Protein AF-A0A3P8S083-F1 (afdb_monomer)

Mean predicted aligned error: 16.17 Å

Solvent-accessible surface area (backbone atoms only — not comparable to full-atom values): 6018 Å² total; per-residue (Å²): 135,81,82,78,77,72,93,65,79,49,72,71,54,48,26,66,74,68,72,47,56,67,66,57,55,50,51,53,53,52,47,29,75,74,64,78,46,86,74,76,76,76,78,81,72,80,81,74,83,48,70,66,60,53,47,52,52,20,69,74,68,72,51,49,67,68,57,54,52,51,43,58,69,63,48,45,59,58,53,51,51,52,50,53,50,51,51,50,53,51,58,58,70,67,69,116

Sequence (96 aa):
IGKKKSEGSSCCQIVRKCRCSPSTVGYTLQKYRQTHSLEEKPRSERPRVSSELQQQWSNQTGVQYHCLRSYKAVKKPLINDRQSLAQRCWAQAHKN

Radius of gyration: 29.45 Å; Cα contacts (8 Å, |Δi|>4): 26; chains: 1; bounding box: 54×51×70 Å

Foldseek 3Di:
DDDPDPPDQDLVNCCVVVVDDSVVSVVQVVVCVVPVDSDDDPPDPDDDCDPVNQVVVCVVVVNHPVNVVVCCVPVVVVVVVVVVVVVVVVVVVPPD

Secondary structure (DSSP, 8-state):
-------PPPHHHHHHHHT--HHHHHHHHHHHHHHS--PPPPP-PPPP--HHHHHHHHHHHS--HHHHHHHHHHHHHHHHHHHHHHHHHHHHHT--

InterPro domains:
  IPR009057 Homedomain-like superfamily [SSF46689] (6-56)

Organism: Amphiprion percula (NCBI:txid161767)

pLDDT: mean 81.11, std 13.83, range [36.75, 95.69]

Structure (mmCIF, N/CA/C/O backbone):
data_AF-A0A3P8S083-F1
#
_entry.id   AF-A0A3P8S083-F1
#
loop_
_atom_site.group_PDB
_atom_site.id
_atom_site.type_symbol
_atom_site.label_atom_id
_atom_site.label_alt_id
_atom_site.label_comp_id
_atom_site.label_asym_id
_atom_site.label_entity_id
_atom_site.label_seq_id
_atom_site.pdbx_PDB_ins_code
_atom_site.Cartn_x
_atom_site.Cartn_y
_atom_site.Cartn_z
_atom_site.occupancy
_atom_site.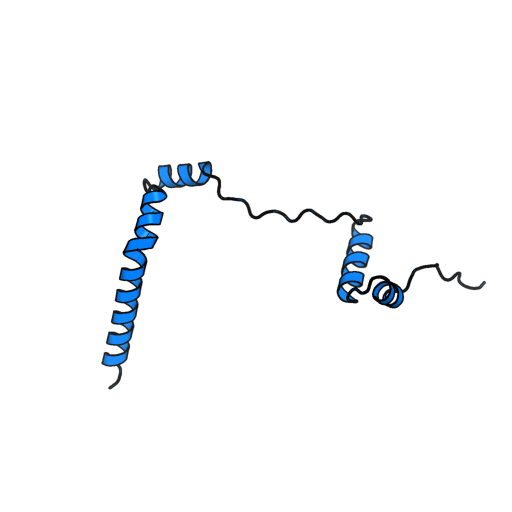B_iso_or_equiv
_atom_site.auth_seq_id
_atom_site.auth_comp_id
_atom_site.auth_asym_id
_atom_site.auth_atom_id
_atom_site.pdbx_PDB_model_num
ATOM 1 N N . ILE A 1 1 ? -27.670 -9.785 47.244 1.00 37.03 1 ILE A N 1
ATOM 2 C CA . ILE A 1 1 ? -27.119 -8.615 46.510 1.00 37.03 1 ILE A CA 1
ATOM 3 C C . ILE A 1 1 ? -26.845 -9.048 45.072 1.00 37.03 1 ILE A C 1
ATOM 5 O O . ILE A 1 1 ? -25.852 -9.714 44.805 1.00 37.03 1 ILE A O 1
ATOM 9 N N . GLY A 1 2 ? -27.802 -8.800 44.173 1.00 36.75 2 GLY A N 1
ATOM 10 C CA . GLY A 1 2 ? -27.700 -9.178 42.762 1.00 36.75 2 GLY A CA 1
ATOM 11 C C . GLY A 1 2 ? -26.750 -8.238 42.026 1.00 36.75 2 GLY A C 1
ATOM 12 O O . GLY A 1 2 ? -26.876 -7.019 42.137 1.00 36.75 2 GLY A O 1
ATOM 13 N N . LYS A 1 3 ? -25.773 -8.791 41.303 1.00 39.16 3 LYS A N 1
ATOM 14 C CA . LYS A 1 3 ? -24.836 -7.996 40.506 1.00 39.16 3 LYS A CA 1
ATOM 15 C C . LYS A 1 3 ? -25.610 -7.246 39.417 1.00 39.16 3 LYS A C 1
ATOM 17 O O . LYS A 1 3 ? -26.196 -7.877 38.540 1.00 39.16 3 LYS A O 1
ATOM 22 N N . LYS A 1 4 ? -25.611 -5.908 39.475 1.00 37.50 4 LYS A N 1
ATOM 23 C CA . LYS A 1 4 ? -26.072 -5.042 38.380 1.00 37.50 4 LYS A CA 1
ATOM 24 C C . LYS A 1 4 ? -25.302 -5.439 37.116 1.00 37.50 4 LYS A C 1
ATOM 26 O O . LYS A 1 4 ? -24.082 -5.289 37.076 1.00 37.50 4 LYS A O 1
ATOM 31 N N . LYS A 1 5 ? -25.995 -5.977 36.107 1.00 40.69 5 LYS A N 1
ATOM 32 C CA . LYS A 1 5 ? -25.445 -6.088 34.751 1.00 40.69 5 LYS A CA 1
ATOM 33 C C . LYS A 1 5 ? -25.221 -4.656 34.279 1.00 40.69 5 LYS A C 1
ATOM 35 O O . LYS A 1 5 ? -26.185 -3.910 34.151 1.00 40.69 5 LYS A O 1
ATOM 40 N N . SER A 1 6 ? -23.969 -4.256 34.095 1.00 49.16 6 SER A N 1
ATOM 41 C CA . SER A 1 6 ? -23.665 -3.029 33.370 1.00 49.16 6 SER A CA 1
ATOM 42 C C . SER A 1 6 ? -24.341 -3.116 32.001 1.00 49.16 6 SER A C 1
ATOM 44 O O . SER A 1 6 ? -24.239 -4.146 31.332 1.00 49.16 6 SER A O 1
ATOM 46 N N . GLU A 1 7 ? -25.056 -2.064 31.603 1.00 57.12 7 GLU A N 1
ATOM 47 C CA . GLU A 1 7 ? -25.686 -1.897 30.284 1.00 57.12 7 GLU A CA 1
ATOM 48 C C . GLU A 1 7 ? -24.621 -1.727 29.183 1.00 57.12 7 GLU A C 1
ATOM 50 O O . GLU A 1 7 ? -24.601 -0.772 28.415 1.00 57.12 7 GLU A O 1
ATOM 55 N N . GLY A 1 8 ? -23.664 -2.649 29.124 1.00 64.38 8 GLY A N 1
ATOM 56 C CA . GLY A 1 8 ? -22.704 -2.751 28.043 1.00 64.38 8 GLY A CA 1
ATOM 57 C C . GLY A 1 8 ? -23.323 -3.563 26.918 1.00 64.38 8 GLY A C 1
ATOM 58 O O . GLY A 1 8 ? -23.684 -4.724 27.112 1.00 64.38 8 GLY A O 1
ATOM 59 N N . SER A 1 9 ? -23.418 -2.976 25.725 1.00 76.50 9 SER A N 1
ATOM 60 C CA . SER A 1 9 ? -23.723 -3.754 24.523 1.00 76.50 9 SER A CA 1
ATOM 61 C C . SER A 1 9 ? -22.671 -4.855 24.356 1.00 76.50 9 SER A C 1
ATOM 63 O O . SER A 1 9 ? -21.469 -4.589 24.371 1.00 76.50 9 SER A O 1
ATOM 65 N N . SER A 1 10 ? -23.115 -6.102 24.198 1.00 84.69 10 SER A N 1
ATOM 66 C CA . SER A 1 10 ? -22.224 -7.226 23.887 1.00 84.69 10 SER A CA 1
ATOM 67 C C . SER A 1 10 ? -21.549 -7.006 22.528 1.00 84.69 10 SER A C 1
ATOM 69 O O . SER A 1 10 ? -22.172 -6.474 21.610 1.00 84.69 10 SER A O 1
ATOM 71 N N . CYS A 1 11 ? -20.307 -7.476 22.353 1.00 82.81 11 CYS A N 1
ATOM 72 C CA . CYS A 1 11 ? -19.603 -7.432 21.062 1.00 82.81 11 CYS A CA 1
ATOM 73 C C . CYS A 1 11 ? -20.477 -7.981 19.915 1.00 82.81 11 CYS A C 1
ATOM 75 O O . CYS A 1 11 ? -20.593 -7.360 18.861 1.00 82.81 11 CYS A O 1
ATOM 77 N N . CYS A 1 12 ? -21.207 -9.076 20.159 1.00 85.88 12 CYS A N 1
ATOM 78 C CA . CYS A 1 12 ? -22.127 -9.662 19.184 1.00 85.88 12 CYS A CA 1
ATOM 79 C C . CYS A 1 12 ? -23.314 -8.748 18.845 1.00 85.88 12 CYS A C 1
ATOM 81 O O . CYS A 1 12 ? -23.794 -8.760 17.714 1.00 85.88 12 CYS A O 1
ATOM 83 N N . GLN A 1 13 ? -23.809 -7.968 19.810 1.00 89.75 13 GLN A N 1
ATOM 84 C CA . GLN A 1 13 ? -24.884 -6.999 19.574 1.00 89.75 13 GLN A CA 1
ATOM 85 C C . GLN A 1 13 ? -24.379 -5.819 18.738 1.00 89.75 13 GLN A C 1
ATOM 87 O O . GLN A 1 13 ? -25.074 -5.382 17.823 1.00 89.75 13 GLN A O 1
ATOM 92 N N . ILE A 1 14 ? -23.152 -5.357 18.998 1.00 87.56 14 ILE A N 1
ATOM 93 C CA . ILE A 1 14 ? -22.508 -4.272 18.246 1.00 87.56 14 ILE A CA 1
ATOM 94 C C . ILE A 1 14 ? -22.277 -4.699 16.793 1.00 87.56 14 ILE A C 1
ATOM 96 O O . ILE A 1 14 ? -22.687 -3.988 15.882 1.00 87.56 14 ILE A O 1
ATOM 100 N N . VAL A 1 15 ? -21.718 -5.892 16.572 1.00 91.38 15 VAL A N 1
ATOM 101 C CA . VAL A 1 15 ? -21.519 -6.479 15.233 1.00 91.38 15 VAL A CA 1
ATOM 102 C C . VAL A 1 15 ? -22.821 -6.501 14.429 1.00 91.38 15 VAL A C 1
ATOM 104 O O . VAL A 1 15 ? -22.851 -6.045 13.288 1.00 91.38 15 VAL A O 1
ATOM 107 N N . ARG A 1 16 ? -23.924 -6.973 15.028 1.00 90.75 16 ARG A N 1
ATOM 108 C CA . ARG A 1 16 ? -25.233 -7.027 14.354 1.00 90.75 16 ARG A CA 1
ATOM 109 C C . ARG A 1 16 ? -25.793 -5.639 14.052 1.00 90.75 16 ARG A C 1
ATOM 111 O O . ARG A 1 16 ? -26.323 -5.426 12.967 1.00 90.75 16 ARG A O 1
ATOM 118 N N . LYS A 1 17 ? -25.678 -4.706 15.001 1.00 93.38 17 LYS A N 1
ATOM 119 C CA . LYS A 1 17 ? -26.208 -3.342 14.870 1.00 93.38 17 LYS A CA 1
ATOM 120 C C . LYS A 1 17 ? -25.440 -2.529 13.827 1.00 93.38 17 LYS A C 1
ATOM 122 O O . LYS A 1 17 ? -26.050 -1.835 13.025 1.00 93.38 17 LYS A O 1
ATOM 127 N N . CYS A 1 18 ? -24.115 -2.636 13.831 1.00 87.94 18 CYS A N 1
ATOM 128 C CA . CYS A 1 18 ? -23.222 -1.865 12.969 1.00 87.94 18 CYS A CA 1
ATOM 129 C C . CYS A 1 18 ? -22.897 -2.562 11.640 1.00 87.94 18 CYS A C 1
ATOM 131 O O . CYS A 1 18 ? -22.257 -1.950 10.792 1.00 87.94 18 CYS A O 1
ATOM 133 N N . ARG A 1 19 ? -23.320 -3.824 11.453 1.00 92.19 19 ARG A N 1
ATOM 134 C CA . ARG A 1 19 ? -23.026 -4.648 10.265 1.00 92.19 19 ARG A CA 1
ATOM 135 C C . ARG A 1 19 ? -21.532 -4.668 9.905 1.00 92.19 19 ARG A C 1
ATOM 137 O O . ARG A 1 19 ? -21.160 -4.612 8.738 1.00 92.19 19 ARG A O 1
ATOM 144 N N . CYS A 1 20 ? -20.676 -4.744 10.918 1.00 89.88 20 CYS A N 1
ATOM 145 C CA . CYS A 1 20 ? -19.220 -4.782 10.778 1.00 89.88 20 CYS A CA 1
ATOM 146 C C . CYS A 1 20 ? -18.656 -6.122 11.264 1.00 89.88 20 CYS A C 1
ATOM 148 O O . CYS A 1 20 ? -19.347 -6.886 11.936 1.00 89.88 20 CYS A O 1
ATOM 150 N N . SER A 1 21 ? -17.405 -6.443 10.923 1.00 93.12 21 SER A N 1
ATOM 151 C CA . SER A 1 21 ? -16.807 -7.706 11.363 1.00 93.12 21 SER A CA 1
ATOM 152 C C . SER A 1 21 ? -16.524 -7.698 12.877 1.00 93.12 21 SER A C 1
ATOM 154 O O . SER A 1 21 ? -16.220 -6.647 13.455 1.00 93.12 21 SER A O 1
ATOM 156 N N . PRO A 1 22 ? -16.533 -8.871 13.539 1.00 91.50 22 PRO A N 1
ATOM 157 C CA . PRO A 1 22 ? -16.110 -8.985 14.936 1.00 91.50 22 PRO A CA 1
ATOM 158 C C . PRO A 1 22 ? -14.692 -8.455 15.183 1.00 91.50 22 PRO A C 1
ATOM 160 O O . PRO A 1 22 ? -14.422 -7.893 16.242 1.00 91.50 22 PRO A O 1
ATOM 163 N N . SER A 1 23 ? -13.799 -8.587 14.194 1.00 93.12 23 SER A N 1
ATOM 164 C CA . SER A 1 23 ? -12.434 -8.060 14.265 1.00 93.12 23 SER A CA 1
ATOM 165 C C . SER A 1 23 ? -12.397 -6.531 14.313 1.00 93.12 23 SER A C 1
ATOM 167 O O . SER A 1 23 ? -11.640 -5.980 15.110 1.00 93.12 23 SER A O 1
ATOM 169 N N . THR A 1 24 ? -13.246 -5.839 13.544 1.00 92.25 24 THR A N 1
ATOM 170 C CA . THR A 1 24 ? -13.370 -4.375 13.607 1.00 92.25 24 THR A CA 1
ATOM 171 C C . THR A 1 24 ? -13.811 -3.927 14.995 1.00 92.25 24 THR A C 1
ATOM 173 O O . THR A 1 24 ? -13.167 -3.063 15.581 1.00 92.25 24 THR A O 1
ATOM 176 N N . VAL A 1 25 ? -14.855 -4.552 15.549 1.00 92.56 25 VAL A N 1
ATOM 177 C CA . VAL A 1 25 ? -15.361 -4.221 16.892 1.00 92.56 25 VAL A CA 1
ATOM 178 C C . VAL A 1 25 ? -14.310 -4.502 17.968 1.00 92.56 25 VAL A C 1
ATOM 180 O O . VAL A 1 25 ? -14.124 -3.698 18.880 1.00 92.56 25 VAL A O 1
ATOM 183 N N . GLY A 1 26 ? -13.591 -5.621 17.860 1.00 92.62 26 GLY A N 1
ATOM 184 C CA . GLY A 1 26 ? -12.505 -5.960 18.778 1.00 92.62 26 GLY A CA 1
ATOM 185 C C . GLY A 1 26 ? -11.393 -4.912 18.767 1.00 92.62 26 GLY A C 1
ATOM 186 O O . GLY A 1 26 ? -11.010 -4.410 19.825 1.00 92.62 26 GLY A O 1
ATOM 187 N N . TYR A 1 27 ? -10.934 -4.530 17.574 1.00 91.38 27 TYR A N 1
ATOM 188 C CA . TYR A 1 27 ? -9.901 -3.513 17.398 1.00 91.38 27 TYR A CA 1
ATOM 189 C C . TYR A 1 27 ? -10.326 -2.149 17.961 1.00 91.38 27 TYR A C 1
ATOM 191 O O . TYR A 1 27 ? -9.577 -1.536 18.724 1.00 91.38 27 TYR A O 1
ATOM 199 N N . THR A 1 28 ? -11.538 -1.680 17.648 1.00 89.88 28 THR A N 1
ATOM 200 C CA . THR A 1 28 ? -12.021 -0.372 18.121 1.00 89.88 28 THR A CA 1
ATOM 201 C C . THR A 1 28 ? -12.199 -0.340 19.636 1.00 89.88 28 THR A C 1
ATOM 203 O O . THR A 1 28 ? -11.808 0.637 20.273 1.00 89.88 28 THR A O 1
ATOM 206 N N . LEU A 1 29 ? -12.734 -1.409 20.236 1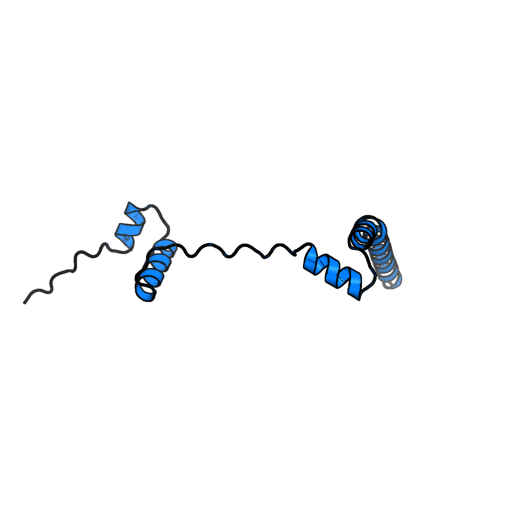.00 90.12 29 LEU A N 1
ATOM 207 C CA . LEU A 1 29 ? -12.883 -1.510 21.691 1.00 90.12 29 LEU A CA 1
ATOM 208 C C . LEU A 1 29 ? -11.529 -1.564 22.400 1.00 90.12 29 LEU A C 1
ATOM 210 O O . LEU A 1 29 ? -11.354 -0.913 23.429 1.00 90.12 29 LEU A O 1
ATOM 214 N N . GLN A 1 30 ? -10.571 -2.323 21.866 1.00 91.31 30 GLN A N 1
ATOM 215 C CA . GLN A 1 30 ? -9.222 -2.392 22.423 1.00 91.31 30 GLN A CA 1
ATOM 216 C C . GLN A 1 30 ? -8.538 -1.025 22.378 1.00 91.31 30 GLN A C 1
ATOM 218 O O . GLN A 1 30 ? -8.003 -0.583 23.393 1.00 91.31 30 GLN A O 1
ATOM 223 N N . LYS A 1 31 ? -8.613 -0.333 21.237 1.00 90.94 31 LYS A N 1
ATOM 224 C CA . LYS A 1 31 ? -8.073 1.019 21.072 1.00 90.94 31 LYS A CA 1
ATOM 225 C C . LYS A 1 31 ? -8.705 1.990 22.072 1.00 90.94 31 LYS A C 1
ATOM 227 O O . LYS A 1 31 ? -7.983 2.667 22.792 1.00 90.94 31 LYS A O 1
ATOM 232 N N . TYR A 1 32 ? -10.034 1.993 22.189 1.00 90.06 32 TYR A N 1
ATOM 233 C CA . TYR A 1 32 ? -10.746 2.867 23.125 1.00 90.06 32 TYR A CA 1
ATOM 234 C C . TYR A 1 32 ? -10.353 2.616 24.586 1.00 90.06 32 TYR A C 1
ATOM 236 O O . TYR A 1 32 ? -10.185 3.563 25.346 1.00 90.06 32 TYR A O 1
ATOM 244 N N . ARG A 1 33 ? -10.138 1.356 24.985 1.00 90.31 33 ARG A N 1
ATOM 245 C CA . ARG A 1 33 ? -9.645 1.024 26.334 1.00 90.31 33 ARG A CA 1
ATOM 246 C C . ARG A 1 33 ? -8.240 1.559 26.613 1.00 90.31 33 ARG A C 1
ATOM 248 O O . ARG A 1 33 ? -7.917 1.787 27.769 1.00 90.31 33 ARG A O 1
ATOM 255 N N . GLN A 1 34 ? -7.410 1.712 25.585 1.00 91.81 34 GLN A N 1
ATOM 256 C CA . GLN A 1 34 ? -6.034 2.191 25.718 1.00 91.81 34 GLN A CA 1
ATOM 257 C C . GLN A 1 34 ? -5.941 3.718 25.676 1.00 91.81 34 GLN A C 1
ATOM 259 O O . GLN A 1 34 ? -5.130 4.298 26.390 1.00 91.81 34 GLN A O 1
ATOM 264 N N . THR A 1 35 ? -6.738 4.368 24.827 1.00 90.81 35 THR A N 1
ATOM 265 C CA . THR A 1 35 ? -6.604 5.806 24.542 1.00 90.81 35 THR A CA 1
ATOM 266 C C . THR A 1 35 ? -7.743 6.655 25.094 1.00 90.81 35 THR A C 1
ATOM 268 O O . THR A 1 35 ? -7.658 7.876 25.016 1.00 90.81 35 THR A O 1
ATOM 271 N N . HIS A 1 36 ? -8.829 6.040 25.581 1.00 91.69 36 HIS A N 1
ATOM 272 C CA . HIS A 1 36 ? -10.096 6.701 25.934 1.00 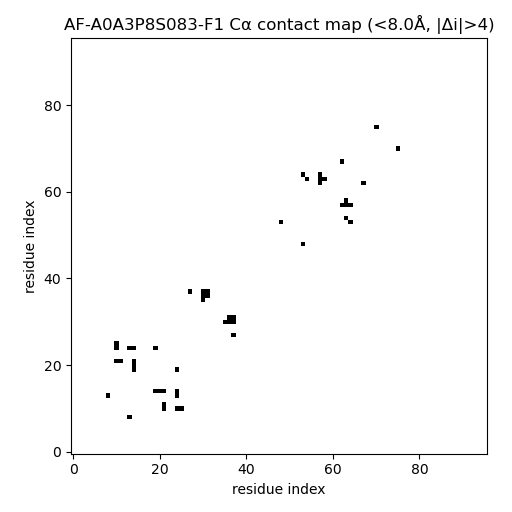91.69 36 HIS A CA 1
ATOM 273 C C . HIS A 1 36 ? -10.643 7.633 24.839 1.00 91.69 36 HIS A C 1
ATOM 275 O O . HIS A 1 36 ? -11.449 8.522 25.102 1.00 91.69 36 HIS A O 1
ATOM 281 N N . SER A 1 37 ? -10.226 7.411 23.592 1.00 87.31 37 SER A N 1
ATOM 282 C CA . SER A 1 37 ? -10.536 8.267 22.455 1.00 87.31 37 SER A CA 1
ATOM 283 C C . SER A 1 37 ? -10.975 7.426 21.265 1.00 87.31 37 SER A C 1
ATOM 285 O O . SER A 1 37 ? -10.356 6.408 20.936 1.00 87.31 37 SER A O 1
ATOM 287 N N . LEU A 1 38 ? -12.061 7.863 20.629 1.00 85.12 38 LEU A N 1
ATOM 288 C CA . LEU A 1 38 ? -12.576 7.290 19.386 1.00 85.12 38 LEU A CA 1
ATOM 289 C C . LEU A 1 38 ? -11.958 7.936 18.141 1.00 85.12 38 LEU A C 1
ATOM 291 O O . LEU A 1 38 ? -12.189 7.440 17.042 1.00 85.12 38 LEU A O 1
ATOM 295 N N . GLU A 1 39 ? -11.144 8.981 18.309 1.00 84.50 39 GLU A N 1
ATOM 296 C CA . GLU A 1 39 ? -10.538 9.716 17.201 1.00 84.50 39 GLU A CA 1
ATOM 297 C C . GLU A 1 39 ? -9.702 8.777 16.323 1.00 84.50 39 GLU A C 1
ATOM 299 O O . GLU A 1 39 ? -8.838 8.018 16.797 1.00 84.50 39 GLU A O 1
ATOM 304 N N . GLU A 1 40 ? -9.959 8.799 15.016 1.00 80.38 40 GLU A N 1
ATOM 305 C CA . GLU A 1 40 ? -9.100 8.114 14.061 1.00 80.38 40 GLU A CA 1
ATOM 306 C C . GLU A 1 40 ? -7.775 8.872 13.986 1.00 80.38 40 GLU A C 1
ATOM 308 O O . GLU A 1 40 ? -7.737 10.078 13.756 1.00 80.38 40 GLU A O 1
ATOM 313 N N . LYS A 1 41 ? -6.660 8.162 14.196 1.00 79.94 41 LYS A N 1
ATOM 314 C CA . LYS A 1 41 ? -5.354 8.776 13.980 1.00 79.94 41 LYS A CA 1
ATOM 315 C C . LYS A 1 41 ? -5.239 9.024 12.477 1.00 79.94 41 LYS A C 1
ATOM 317 O O . LYS A 1 41 ? -5.402 8.053 11.731 1.00 79.94 41 LYS A O 1
ATOM 322 N N . PRO A 1 42 ? -4.947 10.256 12.027 1.00 79.94 42 PRO A N 1
ATOM 323 C CA . PRO A 1 42 ? -4.778 10.510 10.609 1.00 79.94 42 P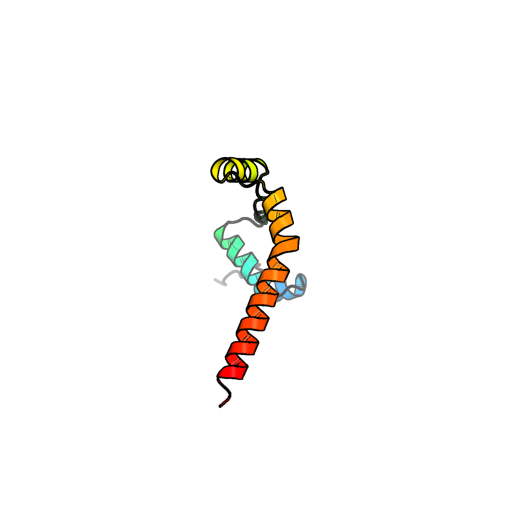RO A CA 1
ATOM 324 C C . PRO A 1 42 ? -3.720 9.554 10.069 1.00 79.94 42 PRO A C 1
ATOM 326 O O . PRO A 1 42 ? -2.680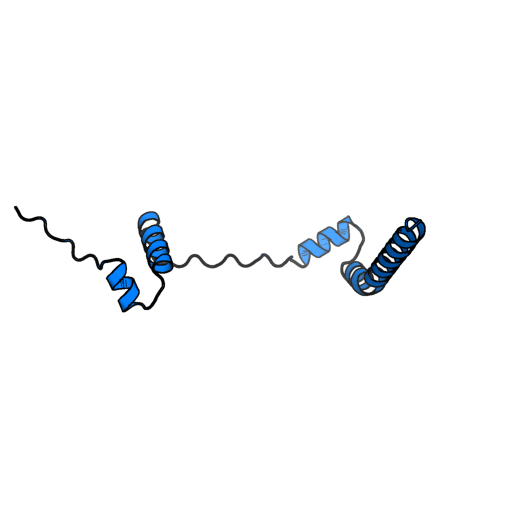 9.323 10.700 1.00 79.94 42 PRO A O 1
ATOM 329 N N . ARG A 1 43 ? -4.005 8.952 8.912 1.00 80.00 43 ARG A N 1
ATOM 330 C CA . ARG A 1 43 ? -3.003 8.150 8.217 1.00 80.00 43 ARG A CA 1
ATOM 331 C C . ARG A 1 43 ? -1.812 9.060 7.957 1.00 80.00 43 ARG A C 1
ATOM 333 O O . ARG A 1 43 ? -1.971 10.120 7.361 1.00 80.00 43 ARG A O 1
ATOM 340 N N . SER A 1 44 ? -0.631 8.653 8.416 1.00 79.81 44 SER A N 1
ATOM 341 C CA . SER A 1 44 ? 0.590 9.339 8.013 1.00 79.81 44 SER A CA 1
ATOM 342 C C . SER A 1 44 ? 0.702 9.182 6.505 1.00 79.81 44 SER A C 1
ATOM 344 O O . SER A 1 44 ? 0.859 8.063 6.011 1.00 79.81 44 SER A O 1
ATOM 346 N N . GLU A 1 45 ? 0.581 10.283 5.770 1.00 79.44 45 GLU A N 1
ATOM 347 C CA . GLU A 1 45 ? 0.858 10.255 4.344 1.00 79.44 45 GLU A CA 1
ATOM 348 C C . GLU A 1 45 ? 2.319 9.850 4.132 1.00 79.44 45 GLU A C 1
ATOM 350 O O . GLU A 1 45 ? 3.206 10.187 4.924 1.00 79.44 45 GLU A O 1
ATOM 355 N N . ARG A 1 46 ? 2.576 9.090 3.065 1.00 79.31 46 ARG A N 1
ATOM 356 C CA . ARG A 1 46 ? 3.945 8.784 2.656 1.00 79.31 46 ARG A CA 1
ATOM 357 C C . ARG A 1 46 ? 4.634 10.112 2.325 1.00 79.31 46 ARG A C 1
ATOM 359 O O . ARG A 1 46 ? 4.119 10.819 1.456 1.00 79.31 46 ARG A O 1
ATOM 366 N N . PRO A 1 47 ? 5.783 10.440 2.944 1.00 72.50 47 PRO A N 1
ATOM 367 C CA . PRO A 1 47 ? 6.500 11.664 2.626 1.00 72.50 47 PRO A CA 1
ATOM 368 C C . PRO A 1 47 ? 6.757 11.722 1.123 1.00 72.50 47 PRO A C 1
ATOM 370 O O 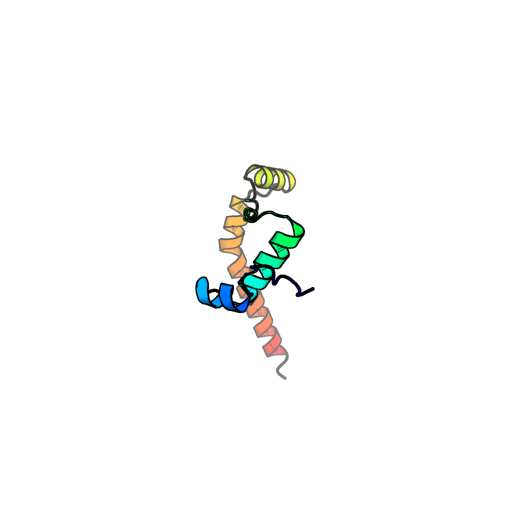. PRO A 1 47 ? 7.395 10.828 0.555 1.00 72.50 47 PRO A O 1
ATOM 373 N N . ARG A 1 48 ? 6.225 12.751 0.459 1.00 69.94 48 ARG A N 1
ATOM 374 C CA . ARG A 1 48 ? 6.658 13.057 -0.902 1.00 69.94 48 ARG A CA 1
ATOM 375 C C . ARG A 1 48 ? 8.121 13.456 -0.795 1.00 69.94 48 ARG A C 1
ATOM 377 O O . ARG A 1 48 ? 8.471 14.295 0.029 1.00 69.94 48 ARG A O 1
ATOM 384 N N . VAL A 1 49 ? 8.976 12.835 -1.601 1.00 65.56 49 VAL A N 1
ATOM 385 C CA . VAL A 1 49 ? 10.367 13.277 -1.715 1.00 65.56 49 VAL A CA 1
ATOM 386 C C . VAL A 1 49 ? 10.322 14.728 -2.194 1.00 65.56 49 VAL A C 1
ATOM 388 O O . VAL A 1 49 ? 9.830 14.979 -3.296 1.00 65.56 49 VAL A O 1
ATOM 391 N N . SER A 1 50 ? 10.766 15.669 -1.360 1.00 70.88 50 SER A N 1
ATOM 392 C CA . SER A 1 50 ? 10.787 17.085 -1.721 1.00 70.88 50 SER A CA 1
ATOM 393 C C . SER A 1 50 ? 11.770 17.313 -2.869 1.00 70.88 50 SER A C 1
ATOM 395 O O . SER A 1 50 ? 12.806 16.648 -2.964 1.00 70.88 50 SER A O 1
ATOM 397 N N . SER A 1 51 ? 11.444 18.259 -3.750 1.00 68.81 51 SER A N 1
ATOM 398 C CA . SER A 1 51 ? 12.359 18.743 -4.790 1.00 68.81 51 SER A CA 1
ATOM 399 C C . SER A 1 51 ? 13.690 19.208 -4.193 1.00 68.81 51 SER A C 1
ATOM 401 O O . SER A 1 51 ? 14.732 18.980 -4.792 1.00 68.81 51 SER A O 1
ATOM 403 N N . GLU A 1 52 ? 13.659 19.759 -2.978 1.00 73.56 52 GLU A N 1
ATOM 404 C CA . GLU A 1 52 ? 14.834 20.166 -2.201 1.00 73.56 52 GLU A CA 1
ATOM 405 C C . GLU A 1 52 ? 15.795 18.997 -1.937 1.00 73.56 52 GLU A C 1
ATOM 407 O O . GLU A 1 52 ? 16.984 19.074 -2.239 1.00 73.56 52 GLU A O 1
ATOM 412 N N . LEU A 1 53 ? 15.276 17.865 -1.442 1.00 72.31 53 LEU A N 1
ATOM 413 C CA . LEU A 1 53 ? 16.091 16.679 -1.186 1.00 72.31 53 LEU A CA 1
ATOM 414 C C . LEU A 1 53 ? 16.631 16.109 -2.504 1.00 72.31 53 LEU A C 1
ATOM 416 O O . LEU A 1 53 ? 17.786 15.704 -2.581 1.00 72.31 53 LEU A O 1
ATOM 420 N N . GLN A 1 54 ? 15.836 16.131 -3.575 1.00 69.31 54 GLN A N 1
ATOM 421 C CA . GLN A 1 54 ? 16.298 15.711 -4.903 1.00 69.31 54 GLN A CA 1
ATOM 422 C C . GLN A 1 54 ? 17.413 16.617 -5.438 1.00 69.31 54 GLN A C 1
ATOM 424 O O . GLN A 1 54 ? 18.375 16.114 -6.022 1.00 69.31 54 GLN A O 1
ATOM 429 N N . GLN A 1 55 ? 17.316 17.928 -5.213 1.00 71.19 55 GLN A N 1
ATOM 430 C CA . GLN A 1 55 ? 18.329 18.896 -5.615 1.00 71.19 55 GLN A CA 1
ATOM 431 C C . GLN A 1 55 ? 19.607 18.724 -4.794 1.00 71.19 55 GLN A C 1
ATOM 433 O O . GLN A 1 55 ? 20.689 18.700 -5.369 1.00 71.19 55 GLN A O 1
ATOM 438 N N . GLN A 1 56 ? 19.504 18.506 -3.482 1.00 77.69 56 GLN A N 1
ATOM 439 C CA . GLN A 1 56 ? 20.655 18.240 -2.618 1.00 77.69 56 GLN A CA 1
ATOM 440 C C . GLN A 1 56 ? 21.425 16.989 -3.064 1.00 77.69 56 GLN A C 1
ATOM 442 O O . GLN A 1 56 ? 22.647 17.029 -3.205 1.00 77.69 56 GLN A O 1
ATOM 447 N N . TRP A 1 57 ? 20.719 15.892 -3.351 1.00 71.88 57 TRP A N 1
ATOM 448 C CA . TRP A 1 57 ? 21.340 14.671 -3.872 1.00 71.88 57 TRP A CA 1
ATOM 449 C C . TRP A 1 57 ? 21.944 14.875 -5.267 1.00 71.88 57 TRP A C 1
ATOM 451 O O . TRP A 1 57 ? 23.030 14.361 -5.543 1.00 71.88 57 TRP A O 1
ATOM 461 N N . SER A 1 58 ? 21.284 15.650 -6.133 1.00 74.00 58 SER A N 1
ATOM 462 C CA . SER A 1 58 ? 21.810 15.991 -7.463 1.00 74.00 58 SER A CA 1
ATOM 463 C C . SER A 1 58 ? 23.078 16.845 -7.361 1.00 74.00 58 SER A C 1
ATOM 465 O O . SER A 1 58 ? 24.040 16.588 -8.076 1.00 74.00 58 SER A O 1
ATOM 467 N N . ASN A 1 59 ? 23.129 17.795 -6.425 1.00 76.44 59 ASN A N 1
ATOM 468 C CA . ASN A 1 59 ? 24.302 18.633 -6.165 1.00 76.44 59 ASN A CA 1
ATOM 469 C C . ASN A 1 59 ? 25.471 17.820 -5.587 1.00 76.44 59 ASN A C 1
ATOM 471 O O . ASN A 1 59 ? 26.622 18.091 -5.909 1.00 76.44 59 ASN A O 1
ATOM 475 N N . GLN A 1 60 ? 25.186 16.802 -4.768 1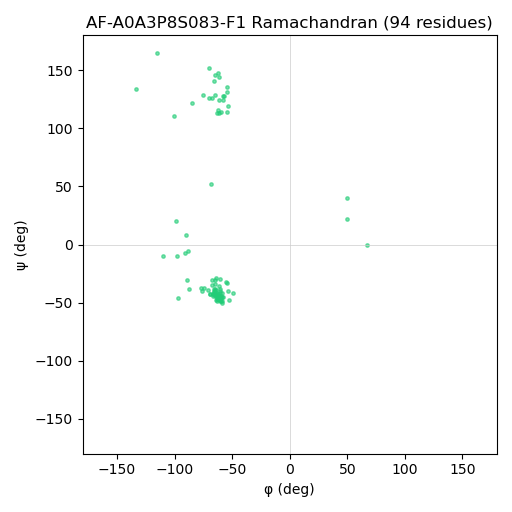.00 76.25 60 GLN A N 1
ATOM 476 C CA . GLN A 1 60 ? 26.208 15.925 -4.191 1.00 76.25 60 GLN A CA 1
ATOM 477 C C . GLN A 1 60 ? 26.779 14.923 -5.204 1.00 76.25 60 GLN A C 1
ATOM 479 O O . GLN A 1 60 ? 27.964 14.607 -5.163 1.00 76.25 60 GLN A O 1
ATOM 484 N N . THR A 1 61 ? 25.941 14.396 -6.097 1.00 73.69 61 THR A N 1
ATOM 485 C CA . THR A 1 61 ? 26.342 13.361 -7.068 1.00 73.69 61 THR A CA 1
ATOM 486 C C . THR A 1 61 ? 26.682 13.919 -8.449 1.00 73.69 61 THR A C 1
ATOM 488 O O . THR A 1 61 ? 27.180 13.183 -9.296 1.00 73.69 61 THR A O 1
ATOM 491 N N . GLY A 1 62 ? 26.394 15.198 -8.705 1.00 76.31 62 GLY A N 1
ATOM 492 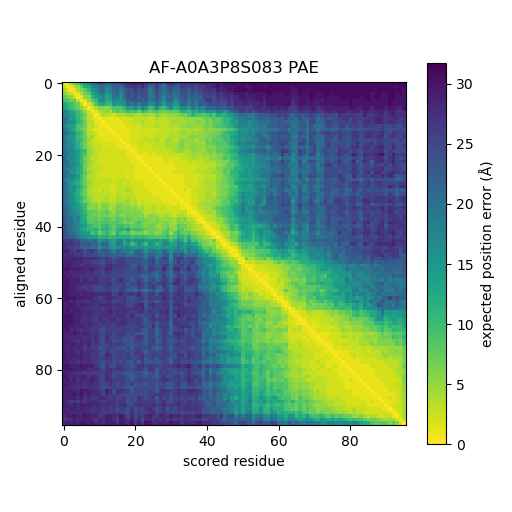C CA . GLY A 1 62 ? 26.504 15.837 -10.020 1.00 76.31 62 GLY A CA 1
ATOM 493 C C . GLY A 1 62 ? 25.501 15.313 -11.056 1.00 76.31 62 GLY A C 1
ATOM 494 O O . GLY A 1 62 ? 25.495 15.772 -12.198 1.00 76.31 62 GLY A O 1
ATOM 495 N N . VAL A 1 63 ? 24.644 14.351 -10.693 1.00 74.88 63 VAL A N 1
ATOM 496 C CA . VAL A 1 63 ? 23.702 13.720 -11.617 1.00 74.88 63 VAL A CA 1
ATOM 497 C C . VAL A 1 63 ? 22.320 14.321 -11.430 1.00 74.88 63 VAL A C 1
ATOM 499 O O . VAL A 1 63 ? 21.629 14.053 -10.451 1.00 74.88 63 VAL A O 1
ATOM 502 N N . GLN A 1 64 ? 21.883 15.083 -12.429 1.00 76.50 64 GLN A N 1
ATOM 503 C CA . GLN A 1 64 ? 20.548 15.668 -12.430 1.00 76.50 64 GLN A CA 1
ATOM 504 C C . GLN A 1 64 ? 19.458 14.595 -12.522 1.00 76.50 64 GLN A C 1
ATOM 506 O O . GLN A 1 64 ? 19.550 13.644 -13.306 1.00 76.50 64 GLN A O 1
ATOM 511 N N . TYR A 1 65 ? 18.362 14.791 -11.788 1.00 72.50 65 TYR A N 1
ATOM 512 C CA . TYR A 1 65 ? 17.223 13.869 -11.772 1.00 72.50 65 TYR A CA 1
ATOM 513 C C . TYR A 1 65 ? 16.662 13.567 -13.172 1.00 72.50 65 TYR A C 1
ATOM 515 O O . TYR A 1 65 ? 16.356 12.416 -13.486 1.00 72.50 65 TYR A O 1
ATOM 523 N N . HIS A 1 66 ? 16.582 14.571 -14.052 1.00 74.75 66 HIS A N 1
ATOM 524 C CA . HIS A 1 66 ? 16.156 14.370 -15.441 1.00 74.75 66 HIS A CA 1
ATOM 525 C C . HIS A 1 66 ? 17.097 13.437 -16.211 1.00 74.75 66 HIS A C 1
ATOM 527 O O . HIS A 1 66 ? 16.626 12.609 -16.987 1.00 74.75 66 HIS A O 1
ATOM 533 N N . CYS A 1 67 ? 18.404 13.499 -15.946 1.00 76.62 67 CYS A N 1
ATOM 534 C CA . CYS A 1 67 ? 19.385 12.591 -16.534 1.00 76.62 67 CYS A CA 1
ATOM 535 C C . CYS A 1 67 ? 19.151 11.149 -16.058 1.00 76.62 67 CYS A C 1
ATOM 537 O O . CYS A 1 67 ? 19.083 10.232 -16.878 1.00 76.62 67 CYS A O 1
ATOM 539 N N . LEU A 1 68 ? 18.907 10.942 -14.757 1.00 77.75 68 LEU A N 1
ATOM 540 C CA . LEU A 1 68 ? 18.534 9.626 -14.222 1.00 77.75 68 LEU A CA 1
ATOM 541 C C . LEU A 1 68 ? 17.225 9.122 -14.824 1.00 77.75 68 LEU A C 1
ATOM 543 O O . LEU A 1 68 ? 17.137 7.959 -15.209 1.00 77.75 68 LEU A O 1
ATOM 547 N N . ARG A 1 69 ? 16.208 9.976 -14.938 1.00 81.94 69 ARG A N 1
ATOM 548 C CA . ARG A 1 69 ? 14.911 9.603 -15.508 1.00 81.94 69 ARG A CA 1
ATOM 549 C C . ARG A 1 69 ? 15.052 9.169 -16.969 1.00 81.94 69 ARG A C 1
ATOM 551 O O . ARG A 1 69 ? 14.569 8.094 -17.322 1.00 81.94 69 ARG A O 1
A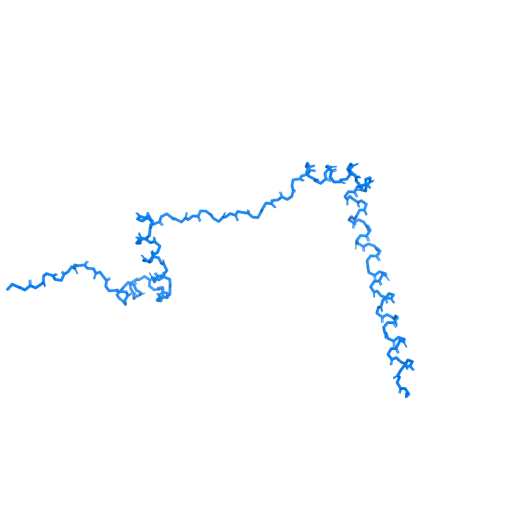TOM 558 N N . SER A 1 70 ? 15.779 9.938 -17.778 1.00 84.06 70 SER A N 1
ATOM 559 C CA . SER A 1 70 ? 16.070 9.609 -19.179 1.00 84.06 70 SER A CA 1
ATOM 560 C C . SER A 1 70 ? 16.907 8.335 -19.309 1.00 84.06 70 SER A C 1
ATOM 562 O O . SER A 1 70 ? 16.572 7.448 -20.091 1.00 84.06 70 SER A O 1
ATOM 564 N N . TYR A 1 71 ? 17.940 8.167 -18.481 1.00 85.31 71 TYR A N 1
ATOM 565 C CA . TYR A 1 71 ? 18.734 6.938 -18.431 1.00 85.31 71 TYR A CA 1
ATOM 566 C C . TYR A 1 71 ? 17.870 5.714 -18.097 1.00 85.31 71 TYR A C 1
ATOM 568 O O . TYR A 1 71 ? 17.982 4.670 -18.739 1.00 85.31 71 TYR A O 1
ATOM 576 N N . LYS A 1 72 ? 16.980 5.824 -17.106 1.00 85.56 72 LYS A N 1
ATOM 577 C CA . LYS A 1 72 ? 16.102 4.727 -16.683 1.00 85.56 72 LYS A CA 1
ATOM 578 C C . LYS A 1 72 ? 15.062 4.374 -17.749 1.00 85.56 72 LYS A C 1
ATOM 580 O O . LYS A 1 72 ? 14.691 3.211 -17.819 1.00 85.56 72 LYS A O 1
ATOM 585 N N . ALA A 1 73 ? 14.619 5.329 -18.561 1.00 84.81 73 ALA A N 1
ATOM 586 C CA . ALA A 1 73 ? 13.706 5.062 -19.669 1.00 84.81 73 ALA A CA 1
ATOM 587 C C . ALA A 1 73 ? 14.419 4.414 -20.868 1.00 84.81 73 ALA A C 1
ATOM 589 O O . ALA A 1 73 ? 13.888 3.488 -21.468 1.00 84.81 73 ALA A O 1
ATOM 590 N N . VAL A 1 74 ? 15.635 4.866 -21.192 1.00 87.88 74 VAL A N 1
ATOM 591 C CA . VAL A 1 74 ? 16.319 4.486 -22.440 1.00 87.88 74 VAL A CA 1
ATOM 592 C C . VAL A 1 74 ? 17.314 3.340 -22.251 1.00 87.88 74 VAL A C 1
ATOM 594 O O . VAL A 1 74 ? 17.349 2.401 -23.039 1.00 87.88 74 VAL A O 1
ATOM 597 N N . LYS A 1 75 ? 18.159 3.393 -21.217 1.00 88.00 75 LYS A N 1
ATOM 598 C CA . LYS A 1 75 ? 19.277 2.449 -21.046 1.00 88.00 75 LYS A CA 1
ATOM 599 C C . LYS A 1 75 ? 18.897 1.198 -20.264 1.00 88.00 75 LYS A C 1
ATOM 601 O O . LYS A 1 75 ? 19.466 0.143 -20.522 1.00 88.00 75 LYS A O 1
ATOM 606 N N . LYS A 1 76 ? 17.946 1.279 -19.327 1.00 88.75 76 LYS A N 1
ATOM 607 C CA . LYS A 1 76 ? 17.532 0.099 -18.547 1.00 88.75 76 LYS A CA 1
ATOM 608 C C . LYS A 1 76 ? 16.972 -1.042 -19.399 1.00 88.75 76 LYS A C 1
ATOM 610 O O . LYS A 1 76 ? 17.390 -2.164 -19.127 1.00 88.75 76 LYS A O 1
ATOM 615 N N . PRO A 1 77 ? 16.077 -0.807 -20.381 1.00 91.94 77 PRO A N 1
ATOM 616 C CA . PRO A 1 77 ? 15.582 -1.895 -21.222 1.00 91.94 77 PRO A CA 1
ATOM 617 C C . PRO A 1 77 ? 16.732 -2.606 -21.941 1.00 91.94 77 PRO A C 1
ATOM 619 O O . PRO A 1 77 ? 16.867 -3.815 -21.834 1.00 91.94 77 PRO A O 1
ATOM 622 N N . LEU A 1 78 ? 17.663 -1.837 -22.517 1.00 91.94 78 LEU A N 1
ATOM 623 C CA . LEU A 1 78 ? 18.835 -2.375 -23.215 1.00 91.94 78 LEU A CA 1
ATOM 624 C C . LEU A 1 78 ? 19.746 -3.218 -22.308 1.00 91.94 78 LEU A C 1
ATOM 626 O O . LEU A 1 78 ? 20.270 -4.249 -22.727 1.00 91.94 78 LEU A O 1
ATOM 630 N N . ILE A 1 79 ? 19.952 -2.789 -21.060 1.00 92.12 79 ILE A N 1
ATOM 631 C CA . ILE A 1 79 ? 20.740 -3.552 -20.080 1.00 92.12 79 ILE A CA 1
ATOM 632 C C . ILE A 1 79 ? 20.019 -4.852 -19.715 1.00 92.12 79 ILE A C 1
ATOM 634 O O . ILE A 1 79 ? 20.658 -5.900 -19.646 1.00 92.12 79 ILE A O 1
ATOM 638 N N . ASN A 1 80 ? 18.703 -4.792 -19.513 1.00 93.56 80 ASN A N 1
ATOM 639 C CA . ASN A 1 80 ? 17.889 -5.955 -19.184 1.00 93.56 80 ASN A CA 1
ATOM 640 C C . ASN A 1 80 ? 17.874 -6.981 -20.326 1.00 93.56 80 ASN A C 1
ATOM 642 O O . ASN A 1 80 ? 18.066 -8.170 -20.085 1.00 93.56 80 ASN A O 1
ATOM 646 N N . ASP A 1 81 ? 17.734 -6.524 -21.570 1.00 94.38 81 ASP A N 1
ATOM 647 C CA . ASP A 1 81 ? 17.753 -7.390 -22.751 1.00 94.38 81 ASP A CA 1
ATOM 648 C C . ASP A 1 81 ? 19.115 -8.061 -22.921 1.00 94.38 81 ASP A C 1
ATOM 650 O O . ASP A 1 81 ? 19.195 -9.271 -23.142 1.00 94.38 81 ASP A O 1
ATOM 654 N N . ARG A 1 82 ? 20.204 -7.309 -22.719 1.00 95.69 82 ARG A N 1
ATOM 655 C CA . ARG A 1 82 ? 21.565 -7.859 -22.731 1.00 95.69 82 ARG A CA 1
ATOM 656 C C . ARG A 1 82 ? 21.759 -8.919 -21.647 1.00 95.69 82 ARG A C 1
ATOM 658 O O . ARG A 1 82 ? 22.383 -9.944 -21.910 1.00 95.69 82 ARG A O 1
ATOM 665 N N . GLN A 1 83 ? 21.238 -8.690 -20.443 1.00 95.56 83 GLN A N 1
ATOM 666 C CA . GLN A 1 83 ? 21.303 -9.660 -19.348 1.00 95.56 83 GLN A CA 1
ATOM 667 C C . GLN A 1 83 ? 20.474 -10.909 -19.649 1.00 95.56 83 GLN A C 1
ATOM 669 O O . GLN A 1 83 ? 20.968 -12.018 -19.461 1.00 95.56 83 GLN A O 1
ATOM 674 N N . SER A 1 84 ? 19.256 -10.748 -20.169 1.00 94.94 84 SER A N 1
ATOM 675 C CA . SER A 1 84 ? 18.399 -11.871 -20.555 1.00 94.94 84 SER A CA 1
ATOM 676 C C . SER A 1 84 ? 19.038 -12.710 -21.662 1.00 94.94 84 SER A C 1
ATOM 678 O O . SER A 1 84 ? 19.048 -13.938 -21.579 1.00 94.94 84 SER A O 1
ATOM 680 N N . LEU A 1 85 ? 19.641 -12.068 -22.666 1.00 95.69 85 LEU A N 1
ATOM 681 C CA . LEU A 1 85 ? 20.373 -12.761 -23.722 1.00 95.69 85 LEU A CA 1
ATOM 682 C C . LEU A 1 85 ? 21.581 -13.513 -23.159 1.00 95.69 85 LEU A C 1
ATOM 684 O O . LEU A 1 85 ? 21.748 -14.691 -23.453 1.00 95.69 85 LEU A O 1
ATOM 688 N N . ALA A 1 86 ? 22.383 -12.871 -22.305 1.00 93.88 86 ALA A N 1
ATOM 689 C CA . ALA A 1 86 ? 23.528 -13.516 -21.668 1.00 93.88 86 ALA A CA 1
ATOM 690 C C . ALA A 1 86 ? 23.109 -14.743 -20.840 1.00 93.88 86 ALA A C 1
ATOM 692 O O . ALA A 1 86 ? 23.745 -15.789 -20.938 1.00 93.88 86 ALA A O 1
ATOM 693 N N . GLN A 1 87 ? 22.008 -14.649 -20.089 1.00 93.38 87 GLN A N 1
ATOM 694 C CA . GLN A 1 87 ? 21.443 -15.776 -19.341 1.00 93.38 87 GLN A CA 1
ATOM 695 C C . GLN A 1 87 ? 21.004 -16.918 -20.262 1.00 93.38 87 GLN A C 1
ATOM 697 O O . GLN A 1 87 ? 21.297 -18.077 -19.977 1.00 93.38 87 GLN A O 1
ATOM 702 N N . ARG A 1 88 ? 20.333 -16.610 -21.379 1.00 95.19 88 ARG A N 1
ATOM 703 C CA . ARG A 1 88 ? 19.923 -17.618 -22.371 1.00 95.19 88 ARG A CA 1
ATOM 704 C C . ARG A 1 88 ? 21.126 -18.302 -23.013 1.00 95.19 88 ARG A C 1
ATOM 706 O O . ARG A 1 88 ? 21.143 -19.526 -23.088 1.00 95.19 88 ARG A O 1
ATOM 713 N N . CYS A 1 89 ? 22.132 -17.530 -23.425 1.00 92.44 89 CYS A N 1
ATOM 714 C CA . CYS A 1 89 ? 23.370 -18.063 -23.992 1.00 92.44 89 CYS A CA 1
ATOM 715 C C . CYS A 1 89 ? 24.078 -18.986 -22.999 1.00 92.44 89 CYS A C 1
ATOM 717 O O . CYS A 1 89 ? 24.504 -20.077 -23.366 1.00 92.44 89 CYS A O 1
ATOM 719 N N . TRP A 1 90 ? 24.154 -18.578 -21.731 1.00 93.06 90 TRP A N 1
ATOM 720 C CA . TRP A 1 90 ? 24.750 -19.390 -20.678 1.00 93.06 90 TRP A CA 1
ATOM 721 C C . TRP A 1 90 ? 23.971 -20.696 -20.466 1.00 93.06 90 TRP A C 1
ATOM 723 O O . TRP A 1 90 ? 24.547 -21.778 -20.523 1.00 93.06 90 TRP A O 1
ATOM 733 N N . ALA A 1 91 ? 22.644 -20.625 -20.343 1.00 89.94 91 ALA A N 1
ATOM 734 C CA . ALA A 1 91 ? 21.794 -21.808 -20.208 1.00 89.94 91 ALA A CA 1
ATOM 735 C C . ALA A 1 91 ? 21.886 -22.764 -21.412 1.00 89.94 91 ALA A C 1
ATOM 737 O O . ALA A 1 91 ? 21.707 -23.965 -21.251 1.00 89.94 91 ALA A O 1
ATOM 738 N N . GLN A 1 92 ? 22.153 -22.254 -22.617 1.00 86.56 92 GLN A N 1
ATOM 739 C CA . GLN A 1 92 ? 22.364 -23.079 -23.807 1.00 86.56 92 GLN A CA 1
ATOM 740 C C . GLN A 1 92 ? 23.753 -23.728 -23.835 1.00 86.56 92 GLN A C 1
ATOM 742 O O . GLN A 1 92 ? 23.868 -24.879 -24.244 1.00 86.56 92 GLN A O 1
ATOM 747 N N . ALA A 1 93 ? 24.795 -23.028 -23.385 1.00 86.25 93 ALA A N 1
ATOM 748 C CA . ALA A 1 93 ? 26.155 -23.569 -23.326 1.00 86.25 93 ALA A CA 1
ATOM 749 C C . ALA A 1 93 ? 26.283 -24.741 -22.337 1.00 86.25 93 ALA A C 1
ATOM 751 O O . ALA A 1 93 ? 27.064 -25.660 -22.563 1.00 86.25 93 ALA A O 1
ATOM 752 N N . HIS A 1 94 ? 25.482 -24.728 -21.271 1.00 81.88 94 HIS A N 1
ATOM 753 C CA . HIS A 1 94 ? 25.486 -25.736 -20.209 1.00 81.88 94 HIS A CA 1
ATOM 754 C C . HIS A 1 94 ? 24.383 -26.802 -20.359 1.00 81.88 94 HIS A C 1
ATOM 756 O O . HIS A 1 94 ? 24.012 -27.448 -19.384 1.00 81.88 94 HIS A O 1
ATOM 762 N N . LYS A 1 95 ? 23.836 -26.976 -21.571 1.00 74.69 95 LYS A N 1
ATOM 763 C CA . LYS A 1 95 ? 22.835 -28.010 -21.901 1.00 74.69 95 LYS A CA 1
ATOM 764 C C . LYS A 1 95 ? 23.430 -29.342 -22.391 1.00 74.69 95 LYS A C 1
ATOM 766 O O . LYS A 1 95 ? 22.657 -30.191 -22.826 1.00 74.69 95 LYS A O 1
ATOM 771 N N . ASN A 1 96 ? 24.752 -29.511 -22.325 1.00 59.66 96 ASN A N 1
ATOM 772 C CA . ASN A 1 96 ? 25.449 -30.758 -22.664 1.00 59.66 96 ASN A CA 1
ATOM 773 C C . ASN A 1 96 ? 25.832 -31.524 -21.401 1.00 59.66 96 ASN A C 1
ATOM 775 O O . ASN A 1 96 ? 26.454 -30.885 -20.522 1.00 59.66 96 ASN A O 1
#